Protein AF-A0A3M3Z6R8-F1 (afdb_monomer_lite)

Secondary structure (DSSP, 8-state):
--------------SS-HHHHHHHHIIIIIHHHHHTT-HHHHHEEEEE-TTT--EEEEESHHHHHTTTT----

pLDDT: mean 81.19, std 13.84, range [43.0, 93.81]

Sequence (73 aa):
MPSYQVIWTIDVECEGDHKAAAQLAADRYFAANIAVGEHDSACSFVVVDDADLMKVDIDLADSLSDLEGDDTL

Radius of gyration: 14.16 Å; chains: 1; bounding box: 44×21×42 Å

Foldseek 3Di:
DDDDDDDDDDDDDDPDDQVRRLVVCLVPPPVVVVVVPVQPVSQWDWGADPVVRDTDTGGCVVVVVVVVPDDDD

Organism: NCBI:txid251706

Structure (mmCIF, N/CA/C/O backbone):
data_AF-A0A3M3Z6R8-F1
#
_entry.id   AF-A0A3M3Z6R8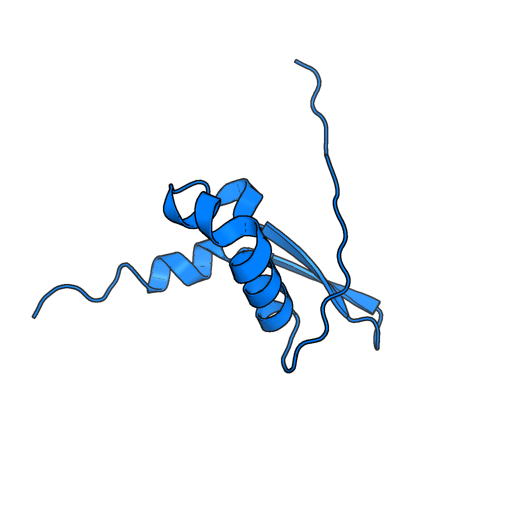-F1
#
loop_
_atom_site.group_PDB
_atom_site.id
_atom_site.type_symbol
_atom_site.label_atom_id
_atom_site.label_alt_id
_atom_site.label_comp_id
_atom_site.label_asym_id
_atom_site.label_entity_id
_atom_site.label_seq_id
_atom_site.pdbx_PDB_ins_code
_atom_site.Cartn_x
_atom_site.Cartn_y
_atom_site.Cartn_z
_atom_site.occupancy
_atom_site.B_iso_or_equiv
_atom_site.auth_seq_id
_atom_site.auth_comp_id
_atom_site.auth_asym_id
_atom_site.auth_atom_id
_atom_site.pdbx_PDB_model_num
ATOM 1 N N . MET A 1 1 ? -9.403 11.449 22.938 1.00 65.44 1 MET A N 1
ATOM 2 C CA . MET A 1 1 ? -8.522 10.274 23.125 1.00 65.44 1 MET A CA 1
ATOM 3 C C . MET A 1 1 ? -7.204 10.564 22.416 1.00 65.44 1 MET A C 1
ATOM 5 O O . MET A 1 1 ? -7.247 11.348 21.473 1.00 65.44 1 MET A O 1
ATOM 9 N N . PRO A 1 2 ? -6.055 10.035 22.867 1.00 82.38 2 PRO A N 1
ATOM 10 C CA . PRO A 1 2 ? -4.806 10.168 22.117 1.00 82.38 2 PRO A CA 1
ATOM 11 C C . PRO A 1 2 ? -4.920 9.457 20.762 1.00 82.38 2 PRO A C 1
ATOM 13 O O . PRO A 1 2 ? -5.593 8.434 20.659 1.00 82.38 2 PRO A O 1
ATOM 16 N N . SER A 1 3 ? -4.285 10.028 19.741 1.00 85.44 3 SER A N 1
ATOM 17 C CA . SER A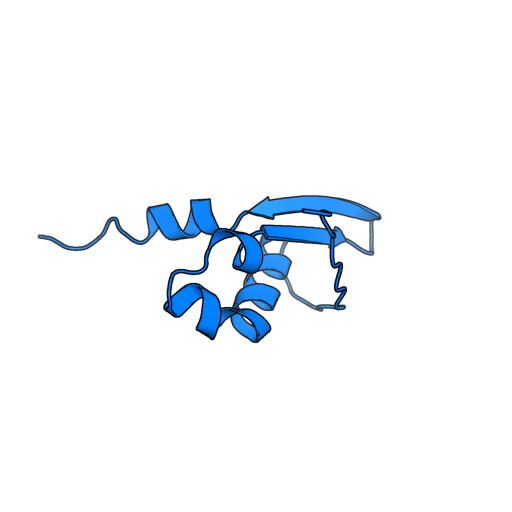 1 3 ? -4.182 9.443 18.403 1.00 85.44 3 SER A CA 1
ATOM 18 C C . SER A 1 3 ? -2.796 8.826 18.234 1.00 85.44 3 SER A C 1
ATOM 20 O O . SER A 1 3 ? -1.809 9.414 18.684 1.00 85.44 3 SER A O 1
ATOM 22 N N . TYR A 1 4 ? -2.728 7.654 17.609 1.00 84.38 4 TYR A N 1
ATOM 23 C CA . TYR A 1 4 ? -1.487 6.926 17.364 1.00 84.38 4 TYR A CA 1
ATOM 24 C C . TYR A 1 4 ? -1.409 6.541 15.892 1.00 84.38 4 TYR A C 1
ATOM 26 O O . TYR A 1 4 ? -2.379 6.036 15.333 1.00 84.38 4 TYR A O 1
ATOM 34 N N . GLN A 1 5 ? -0.240 6.744 15.292 1.00 83.31 5 GLN A N 1
ATOM 35 C CA . GLN A 1 5 ? 0.082 6.232 13.968 1.00 83.31 5 GLN A CA 1
ATOM 36 C C . GLN A 1 5 ? 0.957 4.990 14.131 1.00 83.31 5 GLN A C 1
ATOM 38 O O . GLN A 1 5 ? 1.970 5.031 14.831 1.00 83.31 5 GLN A O 1
ATOM 43 N N . VAL A 1 6 ? 0.561 3.892 13.491 1.00 82.50 6 VAL A N 1
ATOM 44 C CA . VAL A 1 6 ? 1.330 2.645 13.442 1.00 82.50 6 VAL A CA 1
ATOM 45 C C . VAL A 1 6 ? 1.822 2.468 12.013 1.00 82.50 6 VAL A C 1
ATOM 47 O O . VAL A 1 6 ? 1.031 2.564 11.081 1.00 82.50 6 VAL A O 1
ATOM 50 N N . ILE A 1 7 ? 3.125 2.248 11.843 1.00 86.75 7 ILE A N 1
ATOM 51 C CA . ILE A 1 7 ? 3.764 2.065 10.535 1.00 86.75 7 ILE A CA 1
ATOM 52 C C . ILE A 1 7 ? 4.353 0.659 10.486 1.00 86.75 7 ILE A C 1
ATOM 54 O O . ILE A 1 7 ? 5.039 0.236 11.417 1.00 86.75 7 ILE A O 1
ATOM 58 N N . TRP A 1 8 ? 4.093 -0.042 9.389 1.00 88.19 8 TRP A N 1
ATOM 59 C CA . TRP A 1 8 ? 4.664 -1.341 9.071 1.00 88.19 8 TRP A CA 1
ATOM 60 C C . TRP A 1 8 ? 5.302 -1.276 7.682 1.00 88.19 8 TRP A C 1
ATOM 62 O O . TRP A 1 8 ? 4.782 -0.612 6.790 1.00 88.19 8 TRP A O 1
ATOM 72 N N . THR A 1 9 ? 6.450 -1.928 7.517 1.00 90.88 9 THR A N 1
ATOM 73 C CA . THR A 1 9 ? 7.231 -1.919 6.276 1.00 90.88 9 THR A CA 1
ATOM 74 C C . THR A 1 9 ? 7.526 -3.351 5.869 1.00 90.88 9 THR A C 1
ATOM 76 O O . THR A 1 9 ? 7.858 -4.182 6.719 1.00 90.88 9 THR A O 1
ATOM 79 N N . ILE A 1 10 ? 7.405 -3.617 4.573 1.00 90.62 10 ILE A N 1
ATOM 80 C CA . ILE A 1 10 ? 7.744 -4.886 3.940 1.00 90.62 10 ILE A CA 1
ATOM 81 C C . ILE A 1 10 ? 8.513 -4.625 2.656 1.00 90.62 10 ILE A C 1
ATOM 83 O O . ILE A 1 10 ? 8.204 -3.676 1.939 1.00 90.62 10 ILE A O 1
ATOM 87 N N . ASP A 1 11 ? 9.456 -5.508 2.359 1.00 91.38 11 ASP A N 1
ATOM 88 C CA . ASP A 1 11 ? 10.116 -5.548 1.063 1.00 91.38 11 ASP A CA 1
ATOM 89 C C . ASP A 1 11 ? 9.334 -6.496 0.152 1.00 91.38 11 ASP A C 1
ATOM 91 O O . ASP A 1 11 ? 9.073 -7.654 0.502 1.00 91.38 11 ASP A O 1
ATOM 95 N N . VAL A 1 12 ? 8.925 -5.995 -1.011 1.00 89.00 12 VAL A N 1
ATOM 96 C CA . VAL A 1 12 ? 8.206 -6.769 -2.022 1.00 89.00 12 VAL A CA 1
ATOM 97 C C . VAL A 1 12 ? 8.936 -6.665 -3.351 1.00 89.00 12 VAL A C 1
ATOM 99 O O . VAL A 1 12 ? 9.125 -5.582 -3.890 1.00 89.00 12 VAL A O 1
ATOM 102 N N . GLU A 1 13 ? 9.337 -7.811 -3.890 1.00 89.62 13 GLU A N 1
ATOM 103 C CA . GLU A 1 13 ? 9.823 -7.900 -5.263 1.00 89.62 13 GLU A CA 1
ATOM 104 C C . GLU A 1 13 ? 8.631 -8.182 -6.181 1.00 89.62 13 GLU A C 1
ATOM 106 O O . GLU A 1 13 ? 7.959 -9.213 -6.051 1.00 89.62 13 GLU A O 1
ATOM 111 N N . CYS A 1 14 ? 8.351 -7.263 -7.102 1.00 87.56 14 CYS A N 1
ATOM 112 C CA . CYS A 1 14 ? 7.323 -7.428 -8.120 1.00 87.56 14 CYS A CA 1
ATOM 113 C C . CYS A 1 14 ? 7.747 -6.792 -9.443 1.00 87.56 14 CYS A C 1
ATOM 115 O O . CYS A 1 14 ? 8.469 -5.798 -9.466 1.00 87.56 14 CYS A O 1
ATOM 11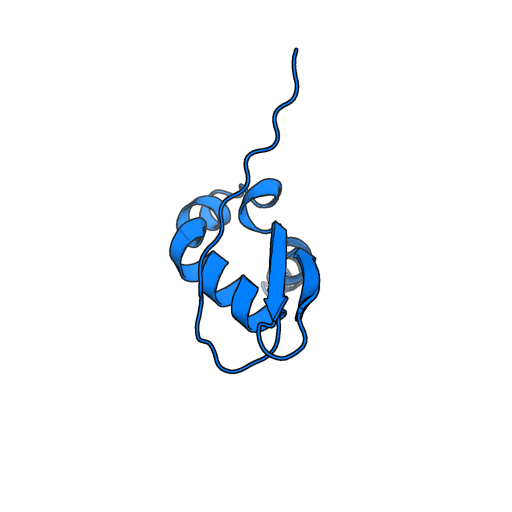7 N N . GLU A 1 15 ? 7.257 -7.343 -10.549 1.00 88.50 15 GLU A N 1
ATOM 118 C CA . GLU A 1 15 ? 7.294 -6.646 -11.832 1.00 88.50 15 GLU A CA 1
ATOM 119 C C . GLU A 1 15 ? 6.164 -5.606 -11.865 1.00 88.50 15 GLU A C 1
ATOM 121 O O . GLU A 1 15 ? 5.030 -5.920 -11.502 1.00 88.50 15 GLU A O 1
ATOM 126 N N . GLY A 1 16 ? 6.456 -4.381 -12.306 1.00 88.62 16 GLY A N 1
ATOM 127 C 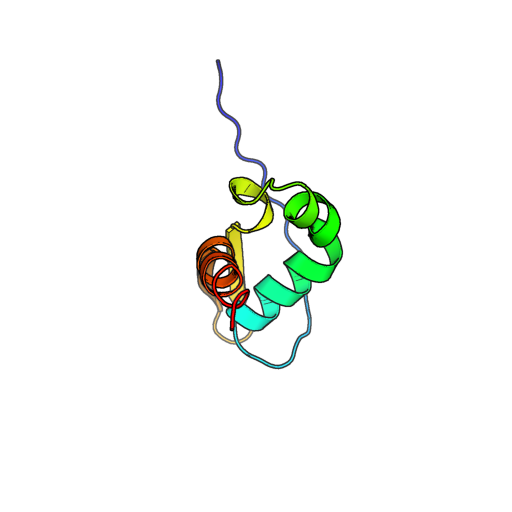CA . GLY A 1 16 ? 5.466 -3.307 -12.420 1.00 88.62 16 GLY A CA 1
ATOM 128 C C . GLY A 1 16 ? 5.892 -2.016 -11.726 1.00 88.62 16 GLY A C 1
ATOM 129 O O . GLY A 1 16 ? 7.074 -1.802 -11.475 1.00 88.62 16 GLY A O 1
ATOM 130 N N . ASP A 1 17 ? 4.919 -1.143 -11.472 1.00 91.19 17 ASP A N 1
ATOM 131 C CA . ASP A 1 17 ? 5.097 0.150 -10.809 1.00 91.19 17 ASP A CA 1
ATOM 132 C C . ASP A 1 17 ? 4.703 0.090 -9.320 1.00 91.19 17 ASP A C 1
ATOM 134 O O . ASP A 1 17 ? 4.351 -0.963 -8.777 1.00 91.19 17 ASP A O 1
ATOM 138 N N . HIS A 1 18 ? 4.717 1.243 -8.649 1.00 92.94 18 HIS A N 1
ATOM 139 C CA . HIS A 1 18 ? 4.305 1.368 -7.251 1.00 92.94 18 HIS A CA 1
ATOM 140 C C . HIS A 1 18 ? 2.900 0.799 -6.987 1.00 92.94 18 HIS A C 1
ATOM 142 O O . HIS A 1 18 ? 2.663 0.225 -5.924 1.00 92.94 18 HIS A O 1
ATOM 148 N N . LYS A 1 19 ? 1.970 0.906 -7.949 1.00 92.00 19 LYS A N 1
ATOM 149 C CA . LYS A 1 19 ? 0.606 0.374 -7.812 1.00 92.00 19 LYS A CA 1
ATOM 150 C C . LYS A 1 19 ? 0.595 -1.148 -7.833 1.00 92.00 19 LYS A C 1
ATOM 152 O O . LYS A 1 19 ? -0.110 -1.749 -7.024 1.00 92.00 19 LYS A O 1
ATOM 157 N N . ALA A 1 20 ? 1.396 -1.775 -8.692 1.00 92.25 20 ALA A N 1
ATOM 158 C CA . ALA A 1 20 ? 1.556 -3.228 -8.695 1.00 92.25 20 ALA A CA 1
ATOM 159 C C . ALA A 1 20 ? 2.117 -3.744 -7.356 1.00 92.25 20 ALA A C 1
ATOM 161 O O . ALA A 1 20 ? 1.613 -4.731 -6.815 1.00 92.25 20 ALA A O 1
ATOM 162 N N . ALA A 1 21 ? 3.097 -3.042 -6.779 1.00 93.81 21 ALA A N 1
ATOM 163 C CA . ALA A 1 21 ? 3.648 -3.373 -5.464 1.00 93.81 21 ALA A CA 1
ATOM 164 C C . ALA A 1 21 ? 2.603 -3.250 -4.339 1.00 93.81 21 ALA A C 1
ATOM 166 O O . ALA A 1 21 ? 2.486 -4.154 -3.507 1.00 93.81 21 ALA A O 1
ATOM 167 N N . ALA A 1 22 ? 1.805 -2.175 -4.337 1.00 92.12 22 ALA A N 1
ATOM 168 C CA . ALA A 1 22 ? 0.704 -1.996 -3.388 1.00 92.12 22 ALA A CA 1
ATOM 169 C C . ALA A 1 22 ? -0.346 -3.109 -3.516 1.00 92.12 22 ALA A C 1
ATOM 171 O O . ALA A 1 22 ? -0.744 -3.694 -2.510 1.00 92.12 22 ALA A O 1
ATOM 172 N N . GLN A 1 23 ? -0.753 -3.451 -4.744 1.00 90.88 23 GLN A N 1
ATOM 173 C CA . GLN A 1 23 ? -1.729 -4.515 -4.981 1.00 90.88 23 GLN A CA 1
ATOM 174 C C . GLN A 1 23 ? -1.215 -5.870 -4.483 1.00 90.88 23 GLN A C 1
ATOM 176 O O . GLN A 1 23 ? -1.933 -6.587 -3.792 1.00 90.88 23 GLN A O 1
ATOM 181 N N . LEU A 1 24 ? 0.054 -6.195 -4.746 1.00 92.38 24 LEU A N 1
ATOM 182 C CA . LEU A 1 24 ? 0.661 -7.433 -4.261 1.00 92.38 24 LEU A CA 1
ATOM 183 C C . LEU A 1 24 ? 0.675 -7.511 -2.726 1.00 92.38 24 LEU A C 1
ATOM 185 O O . LEU A 1 24 ? 0.430 -8.576 -2.154 1.00 92.38 24 LEU A O 1
ATOM 189 N N . ALA A 1 25 ? 0.976 -6.400 -2.051 1.00 91.75 25 ALA A N 1
ATOM 190 C CA . ALA A 1 25 ? 0.936 -6.316 -0.595 1.00 91.75 25 ALA A CA 1
ATOM 191 C C . ALA A 1 25 ? -0.493 -6.488 -0.055 1.00 91.75 25 ALA A C 1
ATOM 193 O O . ALA A 1 25 ? -0.708 -7.261 0.885 1.00 91.75 25 ALA A O 1
ATOM 194 N N . ALA A 1 26 ? -1.464 -5.817 -0.677 1.00 90.06 26 ALA A N 1
ATOM 195 C CA . ALA A 1 26 ? -2.877 -5.921 -0.339 1.00 90.06 26 ALA A CA 1
ATOM 196 C C . ALA A 1 26 ? -3.380 -7.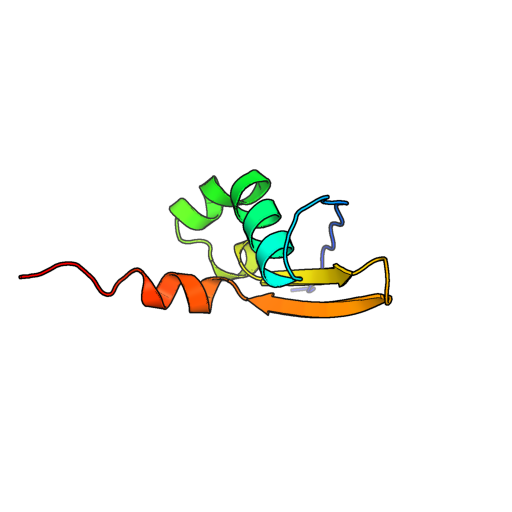367 -0.462 1.00 90.06 26 ALA A C 1
ATOM 198 O O . ALA A 1 26 ? -3.919 -7.917 0.500 1.00 90.06 26 ALA A O 1
ATOM 199 N N . ASP A 1 27 ? -3.106 -8.025 -1.587 1.00 87.81 27 ASP A N 1
ATOM 200 C CA . ASP A 1 27 ? -3.537 -9.400 -1.854 1.00 87.81 27 ASP A CA 1
ATOM 201 C C . ASP A 1 27 ? -2.937 -10.405 -0.859 1.00 87.81 27 ASP A C 1
ATOM 203 O O . ASP A 1 27 ? -3.589 -11.371 -0.460 1.00 87.81 27 ASP A O 1
ATOM 207 N N . ARG A 1 28 ? -1.687 -10.192 -0.427 1.00 89.62 28 ARG A N 1
ATOM 208 C CA . ARG A 1 28 ? -0.988 -11.114 0.484 1.00 89.62 28 ARG A CA 1
ATOM 209 C C . ARG A 1 28 ? -1.392 -10.958 1.943 1.00 89.62 28 ARG A C 1
ATOM 211 O O . ARG A 1 28 ? -1.473 -11.961 2.651 1.00 89.62 28 ARG A O 1
ATOM 218 N N . TYR A 1 29 ? -1.581 -9.726 2.408 1.00 88.62 29 TYR A N 1
ATOM 219 C CA . TYR A 1 29 ? -1.672 -9.436 3.844 1.00 88.62 29 TYR A CA 1
ATOM 220 C C . TYR A 1 29 ? -3.010 -8.845 4.278 1.00 88.62 29 TYR A C 1
ATOM 222 O O . TYR A 1 29 ? -3.359 -8.949 5.453 1.00 88.62 29 TYR A O 1
ATOM 230 N N . PHE A 1 30 ? -3.773 -8.275 3.348 1.00 86.44 30 PHE A N 1
ATOM 231 C CA . PHE A 1 30 ? -4.992 -7.530 3.649 1.00 86.44 30 PHE A CA 1
ATOM 232 C C . PHE A 1 30 ? -6.234 -8.045 2.920 1.00 86.44 30 PHE A C 1
ATOM 234 O O . PHE A 1 30 ? -7.328 -7.576 3.219 1.00 86.44 30 PHE A O 1
ATOM 241 N N . ALA A 1 31 ? -6.115 -9.049 2.043 1.00 82.25 31 ALA A N 1
ATOM 242 C CA . ALA A 1 31 ? -7.236 -9.599 1.278 1.00 82.25 31 ALA A CA 1
ATOM 243 C C . ALA A 1 31 ? -8.454 -9.965 2.146 1.00 82.25 31 ALA A C 1
ATOM 245 O O . ALA A 1 31 ? -9.585 -9.686 1.764 1.00 82.25 31 ALA A O 1
ATOM 246 N N . ALA A 1 32 ? -8.239 -10.538 3.337 1.00 83.06 32 ALA A N 1
ATOM 247 C CA . ALA A 1 32 ? -9.328 -10.864 4.260 1.00 83.06 32 ALA A CA 1
ATOM 248 C C . ALA A 1 32 ? -10.041 -9.615 4.812 1.00 83.06 32 ALA A C 1
ATOM 250 O O . ALA A 1 32 ? -11.261 -9.628 4.938 1.00 83.06 32 ALA A O 1
ATOM 251 N N . ASN A 1 33 ? -9.296 -8.546 5.106 1.00 82.62 33 ASN A N 1
ATOM 252 C CA . ASN A 1 33 ? -9.833 -7.295 5.648 1.00 82.62 33 ASN A CA 1
ATOM 253 C C . ASN A 1 33 ? -10.569 -6.499 4.559 1.00 82.62 33 ASN A C 1
ATOM 255 O O . ASN A 1 33 ? -11.667 -5.996 4.782 1.00 82.62 33 ASN A O 1
ATOM 259 N N . ILE A 1 34 ? -10.012 -6.476 3.346 1.00 80.62 34 ILE A N 1
ATOM 260 C CA . ILE A 1 34 ? -10.660 -5.903 2.161 1.00 80.62 34 ILE A CA 1
ATOM 261 C C . ILE A 1 34 ? -11.971 -6.646 1.865 1.00 80.62 34 ILE A C 1
ATOM 263 O O . ILE A 1 34 ? -12.995 -6.011 1.642 1.00 80.62 34 ILE A O 1
ATOM 267 N N . ALA A 1 35 ? -11.978 -7.983 1.934 1.00 78.38 35 ALA A N 1
ATOM 268 C CA . ALA A 1 35 ? -13.172 -8.793 1.680 1.00 78.38 35 ALA A CA 1
ATOM 269 C C . ALA A 1 35 ? -14.318 -8.561 2.684 1.00 78.38 35 ALA A C 1
ATOM 271 O O . ALA A 1 35 ? -15.471 -8.839 2.361 1.00 78.38 35 ALA A O 1
ATOM 272 N N . VAL A 1 36 ? -14.026 -8.068 3.892 1.00 81.19 36 VAL A N 1
ATOM 273 C CA . VAL A 1 36 ? -15.046 -7.703 4.894 1.00 81.19 36 VAL A CA 1
ATOM 274 C C . VAL A 1 36 ? -15.389 -6.208 4.891 1.00 81.19 36 VAL A C 1
ATOM 276 O O . VAL A 1 36 ? -16.141 -5.760 5.755 1.00 81.19 36 VAL A O 1
ATOM 279 N N . GLY A 1 37 ? -14.883 -5.447 3.915 1.00 76.06 37 GLY A N 1
ATOM 280 C CA . GLY A 1 37 ? -15.217 -4.037 3.707 1.00 76.06 37 GLY A CA 1
ATOM 281 C C . GLY A 1 37 ? -14.362 -3.036 4.489 1.00 76.06 37 GLY A C 1
ATOM 282 O O . GLY A 1 37 ? -14.698 -1.853 4.530 1.00 76.06 37 GLY A O 1
ATOM 283 N N . GLU A 1 38 ? -13.264 -3.463 5.123 1.00 79.94 38 GLU A N 1
ATOM 284 C CA . GLU A 1 38 ? -12.351 -2.562 5.844 1.00 79.94 38 GLU A CA 1
ATOM 285 C C . GLU A 1 38 ? -11.361 -1.883 4.884 1.00 79.94 38 GLU A C 1
ATOM 287 O O . GLU A 1 38 ? -10.159 -2.114 4.953 1.00 79.94 38 GLU A O 1
ATOM 292 N N . HIS A 1 39 ? -11.857 -1.053 3.963 1.00 72.12 39 HIS A N 1
ATOM 293 C CA . HIS A 1 39 ? -11.031 -0.480 2.894 1.00 72.12 39 HIS A CA 1
ATOM 294 C C . HIS A 1 39 ? -10.063 0.620 3.362 1.00 72.12 39 HIS A C 1
ATOM 296 O O . HIS A 1 39 ? -8.942 0.657 2.876 1.00 72.12 39 HIS A O 1
ATOM 302 N N . ASP A 1 40 ? -10.419 1.461 4.340 1.00 73.62 40 ASP A N 1
ATOM 303 C CA . ASP A 1 40 ? -9.606 2.637 4.719 1.00 73.62 40 ASP A CA 1
ATOM 304 C C . ASP A 1 40 ? -8.132 2.299 5.026 1.00 73.62 40 ASP A C 1
ATOM 306 O O . ASP A 1 40 ? -7.206 2.721 4.335 1.00 73.62 40 ASP A O 1
ATOM 310 N N . SER A 1 41 ? -7.890 1.522 6.083 1.00 72.69 41 SER A N 1
ATOM 311 C CA . SER A 1 41 ? -6.530 1.194 6.527 1.00 72.69 41 SER A CA 1
ATOM 312 C C . SER A 1 41 ? -5.911 0.025 5.764 1.00 72.69 41 SER A C 1
ATOM 314 O O . SER A 1 41 ? -4.696 -0.152 5.823 1.00 72.69 41 SER A O 1
ATOM 316 N N . ALA A 1 42 ? -6.724 -0.775 5.071 1.00 80.69 42 ALA A N 1
ATOM 317 C CA . ALA A 1 42 ? -6.270 -1.951 4.335 1.00 80.69 42 ALA A CA 1
ATOM 318 C C . ALA A 1 42 ? -5.928 -1.652 2.864 1.00 80.69 42 ALA A C 1
ATOM 320 O O . ALA A 1 42 ? -5.239 -2.456 2.236 1.00 80.69 42 ALA A O 1
ATOM 321 N N . CYS A 1 43 ? -6.402 -0.525 2.317 1.00 84.38 43 CYS A N 1
ATOM 322 C CA . CYS A 1 43 ? -6.166 -0.107 0.933 1.00 84.38 43 CYS A CA 1
ATOM 323 C C . CYS A 1 43 ? -5.187 1.069 0.795 1.00 84.38 43 CYS A C 1
ATOM 325 O O . CYS A 1 43 ? -4.788 1.364 -0.330 1.00 84.38 43 CYS A O 1
ATOM 327 N N . SER A 1 44 ? -4.775 1.716 1.892 1.00 88.06 44 SER A N 1
ATOM 328 C CA . SER A 1 44 ? -3.830 2.838 1.863 1.00 88.06 44 SER A CA 1
ATOM 329 C C . SER A 1 44 ? -2.384 2.384 2.098 1.00 88.06 44 SER A C 1
ATOM 331 O O . SER A 1 44 ? -2.054 1.809 3.137 1.00 88.06 44 SER A O 1
ATOM 333 N N . PHE A 1 45 ? -1.502 2.670 1.138 1.00 90.88 45 PHE A N 1
ATOM 334 C CA . PHE A 1 45 ? -0.099 2.259 1.134 1.00 90.88 45 PHE A CA 1
ATOM 335 C C . PHE A 1 45 ? 0.825 3.428 0.814 1.00 90.88 45 PHE A C 1
ATOM 337 O O . PHE A 1 45 ? 0.544 4.238 -0.061 1.00 90.88 45 PHE A O 1
ATOM 344 N N . VAL A 1 46 ? 1.988 3.457 1.463 1.00 93.31 46 VAL A N 1
ATOM 345 C CA . VAL A 1 46 ? 3.124 4.277 1.026 1.00 93.31 46 VAL A CA 1
ATOM 346 C C . VAL A 1 46 ? 4.140 3.338 0.400 1.00 93.31 46 VAL A C 1
ATOM 348 O O . VAL A 1 46 ? 4.769 2.552 1.109 1.00 93.31 46 VAL A O 1
ATOM 351 N N . VAL A 1 47 ? 4.298 3.410 -0.917 1.00 92.44 47 VAL A N 1
ATOM 352 C CA . VAL A 1 47 ? 5.240 2.568 -1.657 1.00 92.44 47 VAL A CA 1
ATOM 353 C C . VAL A 1 47 ? 6.482 3.374 -1.992 1.00 92.44 47 VAL A C 1
ATOM 355 O O . VAL A 1 47 ? 6.387 4.513 -2.447 1.00 92.44 47 VAL A O 1
ATOM 358 N N . VAL A 1 48 ? 7.647 2.779 -1.755 1.00 93.81 48 VAL A N 1
ATOM 359 C CA . VAL A 1 48 ? 8.949 3.364 -2.076 1.00 93.81 48 VAL A CA 1
ATOM 360 C C . VAL A 1 48 ? 9.626 2.466 -3.098 1.00 93.81 48 VAL A C 1
ATOM 362 O O . VAL A 1 48 ? 9.772 1.274 -2.841 1.00 93.81 48 VAL A O 1
ATOM 365 N N . ASP A 1 49 ? 10.027 3.030 -4.232 1.00 90.25 49 ASP A N 1
ATOM 366 C CA . ASP A 1 49 ? 10.901 2.332 -5.177 1.00 90.25 49 ASP A CA 1
ATOM 367 C C . ASP A 1 49 ? 12.347 2.436 -4.673 1.00 90.25 49 ASP A C 1
ATOM 369 O O . ASP A 1 49 ? 12.833 3.526 -4.381 1.00 90.25 49 ASP A O 1
ATOM 373 N N . ASP A 1 50 ? 13.029 1.303 -4.510 1.00 87.50 50 ASP A N 1
ATOM 374 C CA . ASP A 1 50 ? 14.408 1.261 -4.010 1.00 87.50 50 ASP A CA 1
ATOM 375 C C . ASP A 1 50 ? 15.414 1.833 -5.026 1.00 87.50 50 ASP A C 1
ATOM 377 O O . ASP A 1 50 ? 16.457 2.365 -4.642 1.00 87.50 50 ASP A O 1
ATOM 381 N N . ALA A 1 51 ? 15.094 1.788 -6.324 1.00 86.81 51 ALA A N 1
ATOM 382 C CA . ALA A 1 51 ? 15.993 2.226 -7.385 1.00 86.81 51 ALA A CA 1
ATOM 383 C C . ALA A 1 51 ? 16.156 3.752 -7.435 1.00 86.81 51 ALA A C 1
ATOM 385 O O . ALA A 1 51 ? 17.263 4.249 -7.667 1.00 86.81 51 ALA A O 1
ATOM 386 N N . ASP A 1 52 ? 15.069 4.499 -7.232 1.00 87.94 52 ASP A N 1
ATOM 387 C CA . ASP A 1 52 ? 15.048 5.965 -7.314 1.00 87.94 52 ASP A CA 1
ATOM 388 C C . ASP A 1 52 ? 14.629 6.662 -6.006 1.00 87.94 52 ASP A C 1
ATOM 390 O O . ASP A 1 52 ? 14.709 7.890 -5.903 1.00 87.94 52 ASP A O 1
ATOM 394 N N . LEU A 1 53 ? 14.253 5.884 -4.983 1.00 89.25 53 LEU A N 1
ATOM 395 C CA . LEU A 1 53 ? 13.763 6.329 -3.675 1.00 89.25 53 LEU A CA 1
ATOM 396 C C . LEU A 1 53 ? 12.484 7.176 -3.749 1.00 89.25 53 LEU A C 1
ATOM 398 O O . LEU A 1 53 ? 12.142 7.880 -2.787 1.00 89.25 53 LEU A O 1
ATOM 402 N N . MET A 1 54 ? 11.759 7.110 -4.868 1.00 90.12 54 MET A N 1
ATOM 403 C CA . MET A 1 54 ? 10.493 7.797 -5.059 1.00 90.12 54 MET A CA 1
ATOM 404 C C . MET A 1 54 ? 9.420 7.157 -4.186 1.00 90.12 54 MET A C 1
ATOM 406 O O . MET A 1 54 ? 9.192 5.948 -4.222 1.00 90.12 54 MET A O 1
ATOM 410 N N . LYS A 1 55 ? 8.739 8.008 -3.414 1.00 93.56 55 LYS A N 1
ATOM 411 C CA . LYS A 1 55 ? 7.635 7.621 -2.536 1.00 93.56 55 LYS A CA 1
ATOM 412 C C . LYS A 1 55 ? 6.312 8.027 -3.153 1.00 93.56 55 LYS A C 1
ATOM 414 O O . LYS A 1 55 ? 6.168 9.174 -3.579 1.00 93.56 55 LYS A O 1
ATOM 419 N N . VAL A 1 56 ? 5.360 7.108 -3.148 1.00 93.31 56 VAL A N 1
ATOM 420 C CA . VAL A 1 56 ? 4.015 7.325 -3.673 1.00 93.31 56 VAL A CA 1
ATOM 421 C C . VAL A 1 56 ? 2.998 6.832 -2.652 1.00 93.31 56 VAL A C 1
ATOM 423 O O . VAL A 1 56 ? 3.060 5.682 -2.215 1.00 93.31 56 VAL A O 1
ATOM 426 N N . ASP A 1 57 ? 2.073 7.711 -2.276 1.00 92.75 57 ASP A N 1
ATOM 427 C CA . ASP A 1 57 ? 0.869 7.353 -1.532 1.00 92.75 57 ASP A CA 1
ATOM 428 C C . ASP A 1 57 ? -0.152 6.757 -2.510 1.00 92.75 57 ASP A C 1
ATOM 430 O O . ASP A 1 57 ? -0.495 7.371 -3.523 1.00 92.75 57 ASP A O 1
ATOM 434 N N . ILE A 1 58 ? -0.614 5.545 -2.222 1.00 90.19 58 ILE A N 1
AT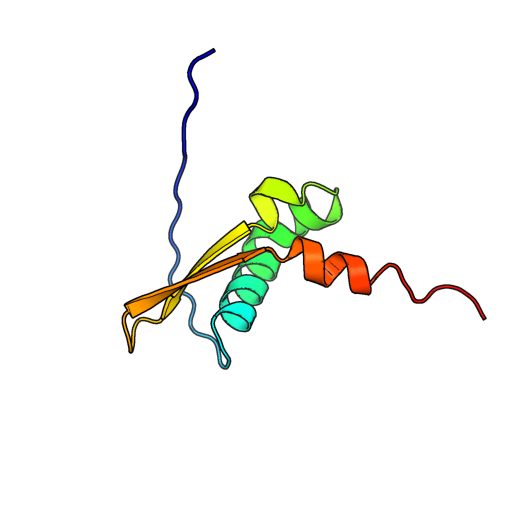OM 435 C CA . ILE A 1 58 ? -1.525 4.773 -3.061 1.00 90.19 58 ILE A CA 1
ATOM 436 C C . ILE A 1 58 ? -2.739 4.397 -2.235 1.00 90.19 58 ILE A C 1
ATOM 438 O O . ILE A 1 58 ? -2.610 3.752 -1.199 1.00 90.19 58 ILE A O 1
ATOM 442 N N . ASP A 1 59 ? -3.910 4.767 -2.735 1.00 88.94 59 ASP A N 1
ATOM 443 C CA . ASP A 1 59 ? -5.187 4.281 -2.235 1.00 88.94 59 ASP A CA 1
ATOM 444 C C . ASP A 1 59 ? -5.784 3.305 -3.254 1.00 88.94 59 ASP A C 1
ATOM 446 O O . ASP A 1 59 ? -6.074 3.658 -4.400 1.00 88.94 59 ASP A O 1
ATOM 450 N N . LEU A 1 60 ? -5.916 2.042 -2.854 1.00 85.69 60 LEU A N 1
ATOM 451 C CA . LEU A 1 60 ? -6.518 1.001 -3.681 1.00 85.69 60 LEU A CA 1
ATOM 452 C C . LEU A 1 60 ? -8.053 1.003 -3.614 1.00 85.69 60 LEU A C 1
ATOM 454 O O . LEU A 1 60 ? -8.673 0.356 -4.458 1.00 85.69 60 LEU A O 1
ATOM 458 N N . ALA A 1 61 ? -8.681 1.731 -2.681 1.00 81.31 61 ALA A N 1
ATOM 459 C CA . ALA A 1 61 ? -10.140 1.793 -2.564 1.00 81.31 61 ALA A CA 1
ATOM 460 C C . ALA A 1 61 ? -10.786 2.419 -3.814 1.00 81.31 61 ALA A C 1
ATOM 462 O O . ALA A 1 61 ? -11.796 1.917 -4.315 1.00 81.31 61 ALA A O 1
ATOM 463 N N . ASP A 1 62 ? -10.145 3.435 -4.403 1.00 67.50 62 ASP A N 1
ATOM 464 C CA . ASP A 1 62 ? -10.584 4.034 -5.671 1.00 67.50 62 ASP A CA 1
ATOM 465 C C . ASP A 1 62 ? -10.595 3.011 -6.821 1.00 67.50 62 ASP A C 1
ATOM 467 O O . ASP A 1 62 ? -11.484 3.030 -7.664 1.00 67.50 62 ASP A O 1
ATOM 471 N N . SER A 1 63 ? -9.653 2.059 -6.843 1.00 59.75 63 SER A N 1
ATOM 472 C CA . SER A 1 63 ? -9.594 1.023 -7.891 1.00 59.75 63 SER A CA 1
ATOM 473 C C . SER A 1 63 ? -10.592 -0.122 -7.684 1.00 59.75 63 SER A C 1
ATOM 475 O O . SER A 1 63 ? -10.892 -0.840 -8.635 1.00 59.75 63 SER A O 1
ATOM 477 N N . LEU A 1 64 ? -11.104 -0.306 -6.463 1.00 56.62 64 LEU A N 1
ATOM 478 C CA . LEU A 1 64 ? -12.163 -1.275 -6.152 1.00 56.62 64 LEU A CA 1
ATOM 479 C C . LEU A 1 64 ? -13.555 -0.728 -6.494 1.00 56.62 64 LEU A C 1
ATOM 481 O O . LEU A 1 64 ? -14.441 -1.498 -6.856 1.00 56.62 64 LEU A O 1
ATOM 485 N N . SER A 1 65 ? -13.720 0.597 -6.450 1.00 52.62 65 SER A N 1
ATOM 486 C CA . SER A 1 65 ? -14.954 1.301 -6.829 1.00 52.62 65 SER A CA 1
ATOM 487 C C . SER A 1 65 ? -15.340 1.064 -8.297 1.00 52.62 65 SER A C 1
ATOM 489 O O . SER A 1 65 ? -16.519 0.965 -8.624 1.00 52.62 65 SER A O 1
ATOM 491 N N . ASP A 1 66 ? -14.346 0.917 -9.179 1.00 51.59 66 ASP A N 1
ATOM 492 C CA . ASP A 1 66 ? -14.543 0.573 -10.596 1.00 51.59 66 ASP A CA 1
ATOM 493 C C . ASP A 1 66 ? -14.953 -0.900 -10.817 1.00 51.59 66 ASP A C 1
ATOM 495 O O . ASP A 1 66 ? -15.380 -1.263 -11.914 1.00 51.59 66 ASP A O 1
ATOM 499 N N . LEU A 1 67 ? -14.842 -1.764 -9.799 1.00 51.31 67 LEU A N 1
ATOM 500 C CA . LEU A 1 67 ? -15.214 -3.181 -9.885 1.00 51.31 67 LEU A CA 1
ATOM 501 C C . LEU A 1 67 ? -16.681 -3.442 -9.489 1.00 51.31 67 LEU A C 1
ATOM 503 O O . LEU A 1 67 ? -17.234 -4.472 -9.863 1.00 51.31 67 LEU A O 1
ATOM 507 N N . GLU A 1 68 ? -17.339 -2.511 -8.788 1.00 50.84 68 GLU A N 1
ATOM 508 C CA . GLU A 1 68 ? -18.772 -2.591 -8.431 1.00 50.84 68 GLU A CA 1
ATOM 509 C C . GLU A 1 68 ? -19.711 -2.144 -9.578 1.00 50.84 68 GLU A C 1
ATOM 511 O O . GLU A 1 68 ? -20.875 -1.805 -9.358 1.00 50.84 68 GLU A O 1
ATOM 516 N N . GLY A 1 69 ? -19.210 -2.126 -10.819 1.00 50.09 69 GLY A N 1
ATOM 517 C CA . GLY A 1 69 ? -19.890 -1.570 -11.991 1.00 50.09 69 GLY A CA 1
ATOM 518 C C . GLY A 1 69 ? -20.228 -2.549 -13.119 1.00 50.09 69 GLY A C 1
ATOM 519 O O . GLY A 1 69 ? -20.549 -2.075 -14.206 1.00 50.09 69 GLY A O 1
ATOM 520 N N . ASP A 1 70 ? -20.161 -3.870 -12.918 1.00 49.53 70 ASP A N 1
ATOM 521 C CA . ASP A 1 70 ? -20.565 -4.843 -13.951 1.00 49.53 70 ASP A CA 1
ATOM 522 C C . ASP A 1 70 ? -21.393 -6.003 -13.384 1.00 49.53 70 ASP A C 1
ATOM 524 O O . ASP A 1 70 ? -20.983 -7.157 -13.369 1.00 49.53 70 ASP A O 1
ATOM 528 N N . ASP A 1 71 ? -22.594 -5.675 -12.912 1.00 53.97 71 ASP A N 1
ATOM 529 C CA . ASP A 1 71 ? -23.701 -6.624 -12.819 1.00 53.97 71 ASP A CA 1
ATOM 530 C C . ASP A 1 71 ? -24.971 -5.907 -13.308 1.00 53.97 71 ASP A C 1
ATOM 532 O O . ASP A 1 71 ? -25.608 -5.165 -12.561 1.00 53.97 71 ASP A O 1
ATOM 536 N N . THR A 1 72 ? -25.294 -6.045 -14.603 1.00 49.72 72 THR A N 1
ATOM 537 C CA . THR A 1 72 ? -26.638 -6.352 -15.159 1.00 49.72 72 THR A CA 1
ATOM 538 C C . THR A 1 72 ? -26.778 -5.981 -16.649 1.00 49.72 72 THR A C 1
ATOM 540 O O . THR A 1 72 ? -27.115 -4.848 -16.997 1.00 49.72 72 THR A O 1
ATOM 543 N N . LEU A 1 73 ? -26.666 -6.984 -17.532 1.00 43.00 73 LEU A N 1
ATOM 544 C CA . LEU A 1 73 ? -27.485 -7.109 -18.752 1.00 43.00 73 LEU A CA 1
ATOM 545 C C . LEU A 1 73 ? -27.966 -8.552 -18.925 1.00 43.00 73 LEU A C 1
ATOM 547 O O . LEU A 1 73 ? -27.133 -9.475 -18.799 1.00 43.00 73 LEU A O 1
#